Protein AF-A0A383D3Q9-F1 (afdb_monomer_lite)

Radius of gyration: 36.3 Å; chains: 1; bounding box: 117×34×47 Å

Structure (mmCIF, N/CA/C/O backbone):
data_AF-A0A383D3Q9-F1
#
_entry.id   AF-A0A383D3Q9-F1
#
loop_
_atom_site.group_PDB
_atom_site.id
_atom_site.type_symbol
_atom_site.label_atom_id
_atom_site.label_alt_id
_atom_site.label_comp_id
_atom_site.label_asym_id
_atom_site.label_entity_id
_atom_site.label_seq_id
_atom_site.pdbx_PDB_ins_code
_atom_site.Cartn_x
_atom_site.Cartn_y
_atom_site.Cartn_z
_atom_site.occupancy
_atom_site.B_iso_or_equiv
_atom_site.auth_seq_id
_atom_site.auth_comp_id
_atom_site.auth_asym_id
_atom_site.auth_atom_id
_atom_site.pdbx_PDB_model_num
ATOM 1 N N . MET A 1 1 ? -97.124 -14.077 -13.437 1.00 33.84 1 MET A N 1
ATOM 2 C CA . MET A 1 1 ? -97.101 -15.502 -13.835 1.00 33.84 1 MET A CA 1
ATOM 3 C C . MET A 1 1 ? -95.638 -15.930 -13.919 1.00 33.84 1 MET A C 1
ATOM 5 O O . MET A 1 1 ? -94.823 -15.095 -14.279 1.00 33.84 1 MET A O 1
ATOM 9 N N . ILE A 1 2 ? -95.315 -17.147 -13.477 1.00 30.77 2 ILE A N 1
ATOM 10 C CA . ILE A 1 2 ? -93.950 -17.711 -13.309 1.00 30.77 2 ILE A CA 1
ATOM 11 C C . ILE A 1 2 ? -93.400 -18.249 -14.663 1.00 30.77 2 ILE A C 1
ATOM 13 O O . ILE A 1 2 ? -94.192 -18.331 -15.597 1.00 30.77 2 ILE A O 1
ATOM 17 N N . ILE A 1 3 ? -92.120 -18.606 -14.898 1.00 32.22 3 ILE A N 1
ATOM 18 C CA . ILE A 1 3 ? -90.962 -19.001 -14.045 1.00 32.22 3 ILE A CA 1
ATOM 19 C C . ILE A 1 3 ? -89.608 -18.726 -14.768 1.00 32.22 3 ILE A C 1
ATOM 21 O O . ILE A 1 3 ? -89.558 -18.943 -15.971 1.00 32.22 3 ILE A O 1
ATOM 25 N N . ASN A 1 4 ? -88.533 -18.439 -14.000 1.00 24.47 4 ASN A N 1
ATOM 26 C CA . ASN A 1 4 ? -87.102 -18.815 -14.217 1.00 24.47 4 ASN A CA 1
ATOM 27 C C . ASN A 1 4 ? -86.362 -18.374 -15.528 1.00 24.47 4 ASN A C 1
ATOM 29 O O . ASN A 1 4 ? -86.988 -17.889 -16.457 1.00 24.47 4 ASN A O 1
ATOM 33 N N . GLU A 1 5 ? -85.023 -18.423 -15.696 1.00 30.23 5 GLU A N 1
ATOM 34 C CA . GLU A 1 5 ? -83.877 -18.976 -14.929 1.00 30.23 5 GLU A CA 1
ATOM 35 C C . GLU A 1 5 ? -82.699 -17.979 -14.769 1.00 30.23 5 GLU A C 1
ATOM 37 O O . GLU A 1 5 ? -82.588 -16.976 -15.472 1.00 30.23 5 GLU A O 1
ATOM 42 N N . ILE A 1 6 ? -81.776 -18.307 -13.855 1.00 35.84 6 ILE A N 1
ATOM 43 C CA . ILE A 1 6 ? -80.448 -17.690 -13.698 1.00 35.84 6 ILE A CA 1
ATOM 44 C C . ILE A 1 6 ? -79.445 -18.413 -14.608 1.00 35.84 6 ILE A C 1
ATOM 46 O O . ILE A 1 6 ? -79.369 -19.635 -14.544 1.00 35.84 6 ILE A O 1
ATOM 50 N N . PHE A 1 7 ? -78.568 -17.685 -15.311 1.00 29.33 7 PHE A N 1
ATOM 51 C CA . PHE A 1 7 ? -77.255 -18.226 -15.691 1.00 29.33 7 PHE A CA 1
ATOM 52 C C . PHE A 1 7 ? -76.106 -17.253 -15.390 1.00 29.33 7 PHE A C 1
ATOM 54 O O . PHE A 1 7 ? -76.247 -16.033 -15.444 1.00 29.33 7 PHE A O 1
ATOM 61 N N . TYR A 1 8 ? -74.986 -17.845 -14.975 1.00 28.70 8 TYR A N 1
ATOM 62 C CA . TYR A 1 8 ? -73.818 -17.218 -14.345 1.00 28.70 8 TYR A CA 1
ATOM 63 C C . TYR A 1 8 ? -72.745 -16.753 -15.356 1.00 28.70 8 TYR A C 1
ATOM 65 O O . TYR A 1 8 ? -72.841 -17.060 -16.539 1.00 28.70 8 TYR A O 1
ATOM 73 N N . LEU A 1 9 ? -71.656 -16.172 -14.809 1.00 32.75 9 LEU A N 1
ATOM 74 C CA . LEU A 1 9 ? -70.322 -15.893 -15.404 1.00 32.75 9 LEU A CA 1
ATOM 75 C C . LEU A 1 9 ? -70.135 -14.484 -16.016 1.00 32.75 9 LEU A C 1
ATOM 77 O O . LEU A 1 9 ? -70.990 -13.997 -16.737 1.00 32.75 9 LEU A O 1
ATOM 81 N N . ASN A 1 10 ? -69.014 -13.775 -15.806 1.00 27.84 10 ASN A N 1
ATOM 82 C CA . ASN A 1 10 ? -67.920 -13.921 -14.826 1.00 27.84 10 ASN A CA 1
ATOM 83 C C . ASN A 1 10 ? -67.223 -12.547 -14.642 1.00 27.84 10 ASN A C 1
ATOM 85 O O . ASN A 1 10 ? -67.106 -11.779 -15.594 1.00 27.84 10 ASN A O 1
ATOM 89 N N . LYS A 1 11 ? -66.707 -12.230 -13.445 1.00 46.16 11 LYS A N 1
ATOM 90 C CA . LYS A 1 11 ? -65.896 -11.020 -13.211 1.00 46.16 11 LYS A CA 1
ATOM 91 C C . LYS A 1 11 ? -64.481 -11.179 -13.789 1.00 46.16 11 LYS A C 1
ATOM 93 O O . LYS A 1 11 ? -63.569 -11.591 -13.066 1.00 46.16 11 LYS A O 1
ATOM 98 N N . ARG A 1 12 ? -64.276 -10.772 -15.046 1.00 38.91 12 ARG A N 1
ATOM 99 C CA . ARG A 1 12 ? -63.014 -10.193 -15.559 1.00 38.91 12 ARG A CA 1
ATOM 100 C C . ARG A 1 12 ? -63.202 -9.677 -16.991 1.00 38.91 12 ARG A C 1
ATOM 102 O O . ARG A 1 12 ? -63.871 -10.326 -17.779 1.00 38.91 12 ARG A O 1
ATOM 109 N N . ASN A 1 13 ? -62.569 -8.542 -17.293 1.00 38.75 13 ASN A N 1
ATOM 110 C CA . ASN A 1 13 ? -62.499 -7.884 -18.606 1.00 38.75 13 ASN A CA 1
ATOM 111 C C . ASN A 1 13 ? -63.856 -7.438 -19.192 1.00 38.75 13 ASN A C 1
ATOM 113 O O . ASN A 1 13 ? -64.474 -8.137 -19.988 1.00 38.75 13 ASN A O 1
ATOM 117 N N . PHE A 1 14 ? -64.278 -6.215 -18.849 1.00 42.81 14 PHE A N 1
ATOM 118 C CA . PHE A 1 14 ? -65.267 -5.488 -19.650 1.00 42.81 14 PHE A CA 1
ATOM 119 C C . PHE A 1 14 ? -64.624 -5.078 -20.978 1.00 42.81 14 PHE A C 1
ATOM 121 O O . PHE A 1 14 ? -63.908 -4.078 -21.040 1.00 42.81 14 PHE A O 1
ATOM 128 N N . ASP A 1 15 ? -64.870 -5.858 -22.026 1.00 41.81 15 ASP A N 1
ATOM 129 C CA . ASP A 1 15 ? -64.482 -5.490 -23.382 1.00 41.81 15 ASP A CA 1
ATOM 130 C C . ASP A 1 15 ? -65.431 -4.400 -23.906 1.00 41.81 15 ASP A C 1
ATOM 132 O O . ASP A 1 15 ? -66.609 -4.632 -24.190 1.00 41.81 15 ASP A O 1
ATOM 136 N N . ILE A 1 16 ? -64.917 -3.171 -23.964 1.00 43.81 16 ILE A N 1
ATOM 137 C CA . ILE A 1 16 ? -65.691 -1.958 -24.267 1.00 43.81 16 ILE A CA 1
ATOM 138 C C . ILE A 1 16 ? -66.181 -1.970 -25.731 1.00 43.81 16 ILE A C 1
ATOM 140 O O . ILE A 1 16 ? -67.176 -1.320 -26.061 1.00 43.81 16 ILE A O 1
ATOM 144 N N . SER A 1 17 ? -65.545 -2.770 -26.596 1.00 39.81 17 SER A N 1
ATOM 145 C CA . SER A 1 17 ? -65.885 -2.905 -28.018 1.00 39.81 17 SER A CA 1
ATOM 146 C C . SER A 1 17 ? -67.321 -3.391 -28.271 1.00 39.81 17 SER A C 1
ATOM 148 O O . SER A 1 17 ? -67.956 -2.962 -29.233 1.00 39.81 17 SER A O 1
ATOM 150 N N . VAL A 1 18 ? -67.878 -4.223 -27.383 1.00 45.06 18 VAL A N 1
ATOM 151 C CA . VAL A 1 18 ? -69.210 -4.833 -27.565 1.00 45.06 18 VAL A CA 1
ATOM 152 C C . VAL A 1 18 ? -70.352 -3.830 -27.340 1.00 45.06 18 VAL A C 1
ATOM 154 O O . VAL A 1 18 ? -71.424 -3.961 -27.934 1.00 45.06 18 VAL A O 1
ATOM 157 N N . LEU A 1 19 ? -70.136 -2.791 -26.523 1.00 39.41 19 LEU A N 1
ATOM 158 C CA . LEU A 1 19 ? -71.153 -1.766 -26.248 1.00 39.41 19 LEU A CA 1
ATOM 159 C C . LEU A 1 19 ? -71.333 -0.781 -27.413 1.00 39.41 19 LEU A C 1
ATOM 161 O O . LEU A 1 19 ? -72.450 -0.317 -27.647 1.00 39.41 19 LEU A O 1
ATOM 165 N N . ALA A 1 20 ? -70.271 -0.499 -28.175 1.00 43.16 20 ALA A N 1
ATOM 166 C CA . ALA A 1 20 ? -70.313 0.446 -29.293 1.00 43.16 20 ALA A CA 1
ATOM 167 C C . ALA A 1 20 ? -71.267 -0.012 -30.415 1.00 43.16 20 ALA A C 1
ATOM 169 O O . ALA A 1 20 ? -72.060 0.780 -30.925 1.00 43.16 20 ALA A O 1
ATOM 170 N N . THR A 1 21 ? -71.266 -1.307 -30.742 1.00 37.84 21 THR A N 1
ATOM 171 C CA . THR A 1 21 ? -72.058 -1.883 -31.846 1.00 37.84 21 THR A CA 1
ATOM 172 C C . THR A 1 21 ? -73.572 -1.876 -31.592 1.00 37.84 21 THR A C 1
ATOM 174 O O . THR A 1 21 ? -74.347 -1.982 -32.538 1.00 37.84 21 THR A O 1
ATOM 177 N N . ARG A 1 22 ? -74.024 -1.731 -30.334 1.00 41.91 22 ARG A N 1
ATOM 178 C CA . ARG A 1 22 ? -75.459 -1.716 -29.978 1.00 41.91 22 ARG A CA 1
ATOM 179 C C . ARG A 1 22 ? -76.030 -0.312 -29.734 1.00 41.91 22 ARG A C 1
ATOM 181 O O . ARG A 1 22 ? -77.238 -0.181 -29.555 1.00 41.91 22 ARG A O 1
ATOM 188 N N . LEU A 1 23 ? -75.191 0.728 -29.732 1.00 43.75 23 LEU A N 1
ATOM 189 C CA . LEU A 1 23 ? -75.599 2.123 -29.501 1.00 43.75 23 LEU A CA 1
ATOM 190 C C . LEU A 1 23 ? -75.840 2.924 -30.792 1.00 43.75 23 LEU A C 1
ATOM 192 O O . LEU A 1 23 ? -76.517 3.947 -30.752 1.00 43.75 23 LEU A O 1
ATOM 196 N N . SER A 1 24 ? -75.396 2.424 -31.946 1.00 41.16 24 SER A N 1
ATOM 197 C CA . SER A 1 24 ? -75.577 3.037 -33.275 1.00 41.16 24 SER A CA 1
ATOM 198 C C . SER A 1 24 ? -77.033 3.128 -33.773 1.00 41.16 24 SER A C 1
ATOM 200 O O . SER A 1 24 ? -77.281 3.720 -34.819 1.00 41.16 24 SER A O 1
ATOM 202 N N . ILE A 1 25 ? -78.001 2.578 -33.031 1.00 45.28 25 ILE A N 1
ATOM 203 C CA . ILE A 1 25 ? -79.442 2.634 -33.346 1.00 45.28 25 ILE A CA 1
ATOM 204 C C . ILE A 1 25 ? -80.125 3.854 -32.684 1.00 45.28 25 ILE A C 1
ATOM 206 O O . ILE A 1 25 ? -81.203 4.270 -33.106 1.00 45.28 25 ILE A O 1
ATOM 210 N N . LEU A 1 26 ? -79.503 4.469 -31.669 1.00 46.91 26 LEU A N 1
ATOM 211 C CA . LEU A 1 26 ? -80.042 5.630 -30.952 1.00 46.91 26 LEU A CA 1
ATOM 212 C C . LEU A 1 26 ? -79.208 6.873 -31.271 1.00 46.91 26 LEU A C 1
ATOM 214 O O . LEU A 1 26 ? -78.157 7.108 -30.682 1.00 46.91 26 LEU A O 1
ATOM 218 N N . ASN A 1 27 ? -79.705 7.663 -32.224 1.00 43.88 27 ASN A N 1
ATOM 219 C CA . ASN A 1 27 ? -79.036 8.813 -32.837 1.00 43.88 27 ASN A CA 1
ATOM 220 C C . ASN A 1 27 ? -78.915 10.020 -31.869 1.00 43.88 27 ASN A C 1
ATOM 222 O O . ASN A 1 27 ? -79.599 11.032 -32.019 1.00 43.88 27 ASN A O 1
ATOM 226 N N . LEU A 1 28 ? -78.086 9.881 -30.828 1.00 45.75 28 LEU A N 1
ATOM 227 C CA . LEU A 1 28 ? -77.886 10.842 -29.736 1.00 45.75 28 LEU A CA 1
ATOM 228 C C . LEU A 1 28 ? -76.454 11.418 -29.772 1.00 45.75 28 LEU A C 1
ATOM 230 O O . LEU A 1 28 ? -75.537 10.805 -29.220 1.00 45.75 28 LEU A O 1
ATOM 234 N N . PRO A 1 29 ? -76.232 12.606 -30.368 1.00 45.69 29 PRO A N 1
ATOM 235 C CA . PRO A 1 29 ? -74.882 13.113 -30.635 1.00 45.69 29 PRO A CA 1
ATOM 236 C C . PRO A 1 29 ? -74.068 13.498 -29.384 1.00 45.69 29 PRO A C 1
ATOM 238 O O . PRO A 1 29 ? -72.851 13.583 -29.464 1.00 45.69 29 PRO A O 1
ATOM 241 N N . MET A 1 30 ? -74.693 13.684 -28.215 1.00 50.28 30 MET A N 1
ATOM 242 C CA . MET A 1 30 ? -74.009 14.198 -27.011 1.00 50.28 30 MET A CA 1
ATOM 243 C C . MET A 1 30 ? -73.247 13.155 -26.171 1.00 50.28 30 MET A C 1
ATOM 245 O O . MET A 1 30 ? -72.526 13.530 -25.248 1.00 50.28 30 MET A O 1
ATOM 249 N N . LEU A 1 31 ? -73.391 11.852 -26.440 1.00 45.84 31 LEU A N 1
ATOM 250 C CA . LEU A 1 31 ? -72.725 10.800 -25.647 1.00 45.84 31 LEU A CA 1
ATOM 251 C C . LEU A 1 31 ? -71.343 10.394 -26.187 1.00 45.84 31 LEU A C 1
ATOM 253 O O . LEU A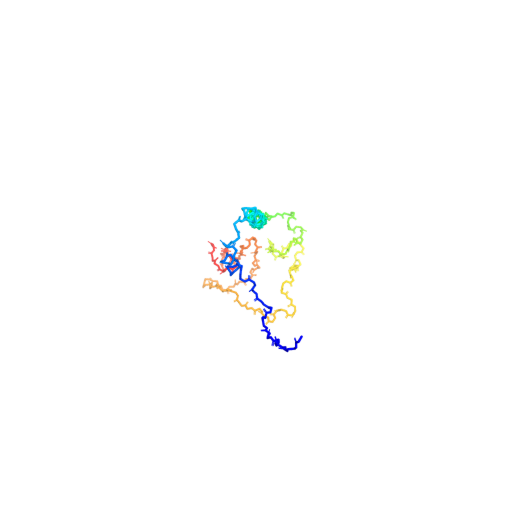 1 31 ? -70.519 9.899 -25.416 1.00 45.84 31 LEU A O 1
ATOM 257 N N . GLY A 1 32 ? -71.064 10.639 -27.472 1.00 48.50 32 GLY A N 1
ATOM 258 C CA . GLY A 1 32 ? -69.750 10.377 -28.073 1.00 48.50 32 GLY A CA 1
ATOM 259 C C . GLY A 1 32 ? -68.661 11.293 -27.510 1.00 48.50 32 GLY A C 1
ATOM 260 O O . GLY A 1 32 ? -67.617 10.815 -27.063 1.00 48.50 32 GLY A O 1
ATOM 261 N N . ASP A 1 33 ? -68.940 12.596 -27.441 1.00 46.28 33 ASP A N 1
ATOM 262 C CA . ASP A 1 33 ? -67.974 13.607 -26.995 1.00 46.28 33 ASP A CA 1
ATOM 263 C C . ASP A 1 33 ? -67.529 13.398 -25.541 1.00 46.28 33 ASP A C 1
ATOM 265 O O . ASP A 1 33 ? -66.345 13.512 -25.228 1.00 46.28 33 ASP A O 1
ATOM 269 N N . VAL A 1 34 ? -68.450 13.012 -24.650 1.00 50.94 34 VAL A N 1
ATOM 270 C CA . VAL A 1 34 ? -68.149 12.759 -23.229 1.00 50.94 34 VAL A CA 1
ATOM 271 C C . VAL A 1 34 ? -67.223 11.549 -23.048 1.00 50.94 34 VAL A C 1
ATOM 273 O O . VAL A 1 34 ? -66.340 11.570 -22.186 1.00 50.94 34 VAL A O 1
ATOM 276 N N . LEU A 1 35 ? -67.384 10.502 -23.867 1.00 49.53 35 LEU A N 1
ATOM 277 C CA . LEU A 1 35 ? -66.508 9.327 -23.839 1.00 49.53 35 LEU A CA 1
ATOM 278 C C . LEU A 1 35 ? -65.111 9.659 -24.386 1.00 49.53 35 LEU A C 1
ATOM 280 O O . LEU A 1 35 ? -64.118 9.374 -23.714 1.00 49.53 35 LEU A O 1
ATOM 284 N N . ILE A 1 36 ? -65.033 10.348 -25.530 1.00 53.94 36 ILE A N 1
ATOM 285 C CA . ILE A 1 36 ? -63.763 10.782 -26.143 1.00 53.94 36 ILE A CA 1
ATOM 286 C C . ILE A 1 36 ? -62.993 11.736 -25.212 1.00 53.94 36 ILE A C 1
ATOM 288 O O . ILE A 1 36 ? -61.772 11.624 -25.068 1.00 53.94 36 ILE A O 1
ATOM 292 N N . TYR A 1 37 ? -63.690 12.655 -24.537 1.00 44.25 37 TYR A N 1
ATOM 293 C CA . TYR A 1 37 ? -63.082 13.591 -23.589 1.00 44.25 37 TYR A CA 1
ATOM 294 C C . TYR A 1 37 ? -62.490 12.870 -22.367 1.00 44.25 37 TYR A C 1
ATOM 296 O O . TYR A 1 37 ? -61.348 13.126 -21.977 1.00 44.25 37 TYR A O 1
ATOM 304 N N . ARG A 1 38 ? -63.232 11.912 -21.793 1.00 47.75 38 ARG A N 1
ATOM 305 C CA . ARG A 1 38 ? -62.784 11.127 -20.631 1.00 47.75 38 ARG A CA 1
ATOM 306 C C . ARG A 1 38 ? -61.587 10.230 -20.950 1.00 47.75 38 ARG A C 1
ATOM 308 O O . ARG A 1 38 ? -60.705 10.070 -20.105 1.00 47.75 38 ARG A O 1
ATOM 315 N N . GLU A 1 39 ? -61.534 9.665 -22.153 1.00 50.28 39 GLU A N 1
ATOM 316 C CA . GLU A 1 39 ? -60.398 8.857 -22.599 1.00 50.28 39 GLU A CA 1
ATOM 317 C C . GLU A 1 39 ? -59.130 9.713 -22.750 1.00 50.28 39 GLU A C 1
ATOM 319 O O . GLU A 1 39 ? -58.087 9.363 -22.188 1.00 50.28 39 GLU A O 1
ATOM 324 N N . ARG A 1 40 ? -59.230 10.891 -23.389 1.00 48.53 40 ARG A N 1
ATOM 325 C CA . ARG A 1 40 ? -58.107 11.838 -23.538 1.00 48.53 40 ARG A CA 1
ATOM 326 C C . ARG A 1 40 ? -57.524 12.286 -22.197 1.00 48.53 40 ARG A C 1
ATOM 328 O O . ARG A 1 40 ? -56.305 12.263 -22.040 1.00 48.53 40 ARG A O 1
ATOM 335 N N . GLU A 1 41 ? -58.371 12.611 -21.222 1.00 49.19 41 GLU A N 1
ATOM 336 C CA . GLU A 1 41 ? -57.953 12.923 -19.845 1.00 49.19 41 GLU A CA 1
ATOM 337 C C . GLU A 1 41 ? -57.129 11.791 -19.201 1.00 49.19 41 GLU A C 1
ATOM 339 O O . GLU A 1 41 ? -56.111 12.049 -18.553 1.00 49.19 41 GLU A O 1
ATOM 344 N N . SER A 1 42 ? -57.525 10.529 -19.404 1.00 51.78 42 SER A N 1
ATOM 345 C CA . SER A 1 42 ? -56.795 9.377 -18.853 1.00 51.78 42 SER A CA 1
ATOM 346 C C . SER A 1 42 ? -55.422 9.174 -19.512 1.00 51.78 42 SER A C 1
ATOM 348 O O . SER A 1 42 ? -54.429 8.924 -18.822 1.00 51.78 42 SER A O 1
ATOM 350 N N . VAL A 1 43 ? -55.339 9.356 -20.835 1.00 55.28 43 VAL A N 1
ATOM 351 C CA . VAL A 1 43 ? -54.100 9.201 -21.614 1.00 55.28 43 VAL A CA 1
ATOM 352 C C . VAL A 1 43 ? -53.110 10.327 -21.312 1.00 55.28 43 VAL A C 1
ATOM 354 O O . VAL A 1 43 ? -51.916 10.063 -21.164 1.00 55.28 43 VAL A O 1
ATOM 357 N N . MET A 1 44 ? -53.588 11.567 -21.159 1.00 51.16 44 MET A N 1
ATOM 358 C CA . MET A 1 44 ? -52.747 12.711 -20.788 1.00 51.16 44 MET A CA 1
ATOM 359 C C . MET A 1 44 ? -52.138 12.521 -19.394 1.00 51.16 44 MET A C 1
ATOM 361 O O . MET A 1 44 ? -50.920 12.609 -19.245 1.00 51.16 44 MET A O 1
ATOM 365 N N . LYS A 1 45 ? -52.948 12.162 -18.388 1.00 47.91 45 LYS A N 1
ATOM 366 C CA . LYS A 1 45 ? -52.465 11.924 -17.014 1.00 47.91 45 LYS A CA 1
ATOM 367 C C . LYS A 1 45 ? -51.447 10.784 -16.932 1.00 47.91 45 LYS A C 1
ATOM 369 O O . LYS A 1 45 ? -50.457 10.916 -16.216 1.00 47.91 45 LYS A O 1
ATOM 374 N N . LYS A 1 46 ? -51.631 9.710 -17.711 1.00 49.97 46 LYS A N 1
ATOM 375 C CA . LYS A 1 46 ? -50.658 8.610 -17.794 1.00 49.97 46 LYS A CA 1
ATOM 376 C C . LYS A 1 46 ? -49.323 9.057 -18.410 1.00 49.97 46 LYS A C 1
ATOM 378 O O . LYS A 1 46 ? -48.276 8.828 -17.811 1.00 49.97 46 LYS A O 1
ATOM 383 N N . ARG A 1 47 ? -49.354 9.763 -19.548 1.00 51.16 47 ARG A N 1
ATOM 384 C CA . ARG A 1 47 ? -48.135 10.235 -20.238 1.00 51.16 47 ARG A CA 1
ATOM 385 C C . ARG A 1 47 ? -47.348 11.277 -19.439 1.00 51.16 47 ARG A C 1
ATOM 387 O O . ARG A 1 47 ? -46.123 11.260 -19.481 1.00 51.16 47 ARG A O 1
ATOM 394 N N . ILE A 1 48 ? -48.023 12.153 -18.690 1.00 55.19 48 ILE A N 1
ATOM 395 C CA . ILE A 1 48 ? -47.365 13.145 -17.819 1.00 55.19 48 ILE A CA 1
ATOM 396 C C . ILE A 1 48 ? -46.612 12.451 -16.668 1.00 55.19 48 ILE A C 1
ATOM 398 O O . ILE A 1 48 ? -45.491 12.844 -16.347 1.00 55.19 48 ILE A O 1
ATOM 402 N N . GLY A 1 49 ? -47.183 11.387 -16.088 1.00 52.06 49 GLY A N 1
ATOM 403 C CA . GLY A 1 49 ? -46.505 10.572 -15.073 1.00 52.06 49 GLY A CA 1
ATOM 404 C C . GLY A 1 49 ? -45.283 9.825 -15.618 1.00 52.06 49 GLY A C 1
ATOM 405 O O . GLY A 1 49 ? -44.224 9.842 -14.994 1.00 52.06 49 GLY A O 1
ATOM 406 N N . GLU A 1 50 ? -45.405 9.224 -16.805 1.00 52.72 50 GLU A N 1
ATOM 407 C CA . GLU A 1 50 ? -44.306 8.501 -17.463 1.00 52.72 50 GLU A CA 1
ATOM 408 C C . GLU A 1 50 ? -43.142 9.442 -17.837 1.00 52.72 50 GLU A C 1
ATOM 410 O O . GLU A 1 50 ? -41.991 9.139 -17.529 1.00 52.72 50 GLU A O 1
ATOM 415 N N . LEU A 1 51 ? -43.421 10.622 -18.408 1.00 50.78 51 LEU A N 1
ATOM 416 C CA . LEU A 1 51 ? -42.390 11.609 -18.768 1.00 50.78 51 LEU A CA 1
ATOM 417 C C . LEU A 1 51 ? -41.654 12.188 -17.545 1.00 50.78 51 LEU A C 1
ATOM 419 O O . LEU A 1 51 ? -40.435 12.351 -17.588 1.00 50.78 51 LEU A O 1
ATOM 423 N N . SER A 1 52 ? -42.366 12.443 -16.442 1.00 55.69 52 SER A N 1
ATOM 424 C CA . SER A 1 52 ? -41.766 12.932 -15.188 1.00 55.69 52 SER A CA 1
ATOM 425 C C . SER A 1 52 ? -40.765 11.934 -14.586 1.00 55.69 52 SER A C 1
ATOM 427 O O . SER A 1 52 ? -39.703 12.322 -14.094 1.00 55.69 52 SER A O 1
ATOM 429 N N . LEU A 1 53 ? -41.064 10.632 -14.680 1.00 49.34 53 LEU A N 1
ATOM 430 C CA . LEU A 1 53 ? -40.213 9.576 -14.130 1.00 49.34 53 LEU A CA 1
ATOM 431 C C . LEU A 1 53 ? -38.886 9.438 -14.898 1.00 49.34 53 LEU A C 1
ATOM 433 O O . LEU A 1 53 ? -37.838 9.241 -14.283 1.00 49.34 53 LEU A O 1
ATOM 437 N N . PHE A 1 54 ? -38.907 9.604 -16.226 1.00 51.06 54 PHE A N 1
ATOM 438 C CA . PHE A 1 54 ? -37.693 9.574 -17.051 1.00 51.06 54 PHE A CA 1
ATOM 439 C C . PHE A 1 54 ? -36.765 10.772 -16.791 1.00 51.06 54 PHE A C 1
ATOM 441 O O . PHE A 1 54 ? -35.553 10.577 -16.693 1.00 51.06 54 PHE A O 1
ATOM 448 N N . SER A 1 55 ? -37.300 11.987 -16.612 1.00 53.50 55 SER A N 1
ATOM 449 C CA . SER A 1 55 ? -36.476 13.173 -16.313 1.00 53.50 55 SER A CA 1
ATOM 450 C C . SER A 1 55 ? -35.805 13.124 -14.934 1.00 53.50 55 SER A C 1
ATOM 452 O O . SER A 1 55 ? -34.688 13.621 -14.783 1.00 53.50 55 SER A O 1
ATOM 454 N N . LEU A 1 56 ? -36.436 12.491 -13.939 1.00 52.56 56 LEU A N 1
ATOM 455 C CA . LEU A 1 56 ? -35.832 12.266 -12.619 1.00 52.56 56 LEU A CA 1
ATOM 456 C C . LEU A 1 56 ? -34.720 11.206 -12.648 1.00 52.56 56 LEU A C 1
ATOM 458 O O . LEU A 1 56 ? -33.722 11.353 -11.944 1.00 52.56 56 LEU A O 1
ATOM 462 N N . LEU A 1 57 ? -34.849 10.175 -13.489 1.00 50.88 57 LEU A N 1
ATOM 463 C CA . LEU A 1 57 ? -33.842 9.1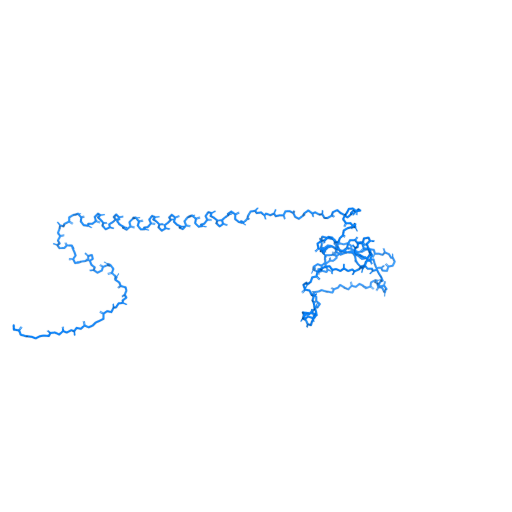18 -13.611 1.00 50.88 57 LEU A CA 1
ATOM 464 C C . LEU A 1 57 ? -32.544 9.619 -14.274 1.00 50.88 57 LEU A C 1
ATOM 466 O O . LEU A 1 57 ? -31.451 9.203 -13.890 1.00 50.88 57 LEU A O 1
ATOM 470 N N . SER A 1 58 ? -32.643 10.554 -15.226 1.00 54.34 58 SER A N 1
ATOM 471 C CA . SER A 1 58 ? -31.478 11.108 -15.934 1.00 54.34 58 SER A CA 1
ATOM 472 C C . SER A 1 58 ? -30.565 12.006 -15.088 1.00 54.34 58 SER A C 1
ATOM 474 O O . SER A 1 58 ? -29.391 12.138 -15.427 1.00 54.34 58 SER A O 1
ATOM 476 N N . LEU A 1 59 ? -31.040 12.589 -13.977 1.00 50.16 59 LEU A N 1
ATOM 477 C CA . LEU A 1 59 ? -30.182 13.412 -13.105 1.00 50.16 59 LEU A CA 1
ATOM 478 C C . LEU A 1 59 ? -29.180 12.595 -12.269 1.00 50.16 59 LEU A C 1
ATOM 480 O O . LEU A 1 59 ? -28.186 13.152 -11.808 1.00 50.16 59 LEU A O 1
ATOM 484 N N . PHE A 1 60 ? -29.394 11.288 -12.092 1.00 55.78 60 PHE A N 1
ATOM 485 C CA . PHE A 1 60 ? -28.504 10.435 -11.293 1.00 55.78 60 PHE A CA 1
ATOM 486 C C . PHE A 1 60 ? -27.288 9.887 -12.059 1.00 55.78 60 PHE A C 1
ATOM 488 O O . PHE A 1 60 ? -26.402 9.300 -11.443 1.00 55.78 60 PHE A O 1
ATOM 495 N N . PHE A 1 61 ? -27.203 10.084 -13.379 1.00 57.66 61 PHE A N 1
ATOM 496 C CA . PHE A 1 61 ? -26.181 9.445 -14.225 1.00 57.66 61 PHE A CA 1
ATOM 497 C C . PHE A 1 61 ? -24.937 10.320 -14.507 1.00 57.66 61 PHE A C 1
ATOM 499 O O . PHE A 1 61 ? -24.121 9.973 -15.356 1.00 57.66 61 PHE A O 1
ATOM 506 N N . GLY A 1 62 ? -24.806 11.482 -13.848 1.00 59.31 62 GLY A N 1
ATOM 507 C CA . GLY A 1 62 ? -23.872 12.544 -14.263 1.00 59.31 62 GLY A CA 1
ATOM 508 C C . GLY A 1 62 ? -22.675 12.847 -13.354 1.00 59.31 62 GLY A C 1
ATOM 509 O O . GLY A 1 62 ? -21.743 13.509 -13.809 1.00 59.31 62 GLY A O 1
ATOM 510 N N . ILE A 1 63 ? -22.652 12.401 -12.091 1.00 62.25 63 ILE A N 1
ATOM 511 C CA . ILE A 1 63 ? -21.522 12.686 -11.186 1.00 62.25 63 ILE A CA 1
ATOM 512 C C . ILE A 1 63 ? -20.431 11.631 -11.387 1.00 62.25 63 ILE A C 1
ATOM 514 O O . ILE A 1 63 ? -20.330 10.645 -10.660 1.00 62.25 63 ILE A O 1
ATOM 518 N N . SER A 1 64 ? -19.585 11.872 -12.387 1.00 66.75 64 SER A N 1
ATOM 519 C CA . SER A 1 64 ? -18.270 11.240 -12.460 1.00 66.75 64 SER A CA 1
ATOM 520 C C . SER A 1 64 ? -17.372 11.897 -11.414 1.00 66.75 64 SER A C 1
ATOM 522 O O . SER A 1 64 ? -16.788 12.951 -11.668 1.00 66.75 64 SER A O 1
ATOM 524 N N . VAL A 1 65 ? -17.274 11.295 -10.225 1.00 63.28 65 VAL A N 1
ATOM 525 C CA . VAL A 1 65 ? -16.270 11.698 -9.232 1.00 63.28 65 VAL A CA 1
ATOM 526 C C . VAL A 1 65 ? -14.897 11.427 -9.838 1.00 63.28 65 VAL A C 1
ATOM 528 O O . VAL A 1 65 ? -14.506 10.274 -10.007 1.00 63.28 65 VAL A O 1
ATOM 531 N N . ALA A 1 66 ? -14.171 12.485 -10.195 1.00 60.12 66 ALA A N 1
ATOM 532 C CA . ALA A 1 66 ? -12.760 12.364 -10.516 1.00 60.12 66 ALA A CA 1
ATOM 533 C C . ALA A 1 66 ? -12.023 11.984 -9.225 1.00 60.12 66 ALA A C 1
ATOM 535 O O . ALA A 1 66 ? -11.960 12.784 -8.290 1.00 60.12 66 ALA A O 1
ATOM 536 N N . GLU A 1 67 ? -11.510 10.756 -9.151 1.00 63.72 67 GLU A N 1
ATOM 537 C CA . GLU A 1 67 ? -10.688 10.320 -8.025 1.00 63.72 67 GLU A CA 1
ATOM 538 C C . GLU A 1 67 ? -9.375 11.115 -8.074 1.00 63.72 67 GLU A C 1
ATOM 540 O O . GLU A 1 67 ? -8.565 10.961 -8.990 1.00 63.72 67 GLU A O 1
ATOM 545 N N . SER A 1 68 ? -9.212 12.051 -7.134 1.00 76.50 68 SER A N 1
ATOM 546 C CA . SER A 1 68 ? -7.973 12.816 -7.013 1.00 76.50 68 SER A CA 1
ATOM 547 C C . SER A 1 68 ? -6.856 11.865 -6.623 1.00 76.50 68 SER A C 1
ATOM 549 O O . SER A 1 68 ? -6.994 11.122 -5.654 1.00 76.50 68 SER A O 1
ATOM 551 N N . LYS A 1 69 ? -5.732 11.938 -7.338 1.00 87.69 69 LYS A N 1
ATOM 552 C CA . LYS A 1 69 ? -4.519 11.212 -6.968 1.00 87.69 69 LYS A CA 1
ATOM 553 C C . LYS A 1 69 ? -4.110 11.583 -5.537 1.00 87.69 69 LYS A C 1
ATOM 555 O O . LYS A 1 69 ? -4.101 12.768 -5.193 1.00 87.69 69 LYS A O 1
ATOM 560 N N . THR A 1 70 ? -3.764 10.590 -4.726 1.00 91.56 70 THR A N 1
ATOM 561 C CA . THR A 1 70 ? -3.262 10.781 -3.366 1.00 91.56 70 THR A CA 1
ATOM 562 C C . THR A 1 70 ? -1.870 11.400 -3.421 1.00 91.56 70 THR A C 1
ATOM 564 O O . THR A 1 70 ? -0.934 10.838 -3.995 1.00 91.56 70 THR A O 1
ATOM 567 N N . GLU A 1 71 ? -1.709 12.553 -2.779 1.00 92.94 71 GLU A N 1
ATOM 568 C CA . GLU A 1 71 ? -0.394 13.114 -2.483 1.00 92.94 71 GLU A CA 1
ATOM 569 C C . GLU A 1 71 ? 0.145 12.470 -1.200 1.00 92.94 71 GLU A C 1
ATOM 571 O O . GLU A 1 71 ? -0.460 12.603 -0.139 1.00 92.94 71 GLU A O 1
ATOM 576 N N . VAL A 1 72 ? 1.273 11.761 -1.283 1.00 93.12 72 VAL A N 1
ATOM 577 C CA . VAL A 1 72 ? 1.916 11.157 -0.107 1.00 93.12 72 VAL A CA 1
ATOM 578 C C . VAL A 1 72 ? 2.862 12.177 0.521 1.00 93.12 72 VAL A C 1
ATOM 580 O O . VAL A 1 72 ? 3.963 12.405 0.023 1.00 93.12 72 VAL A O 1
ATOM 583 N N . ASN A 1 73 ? 2.411 12.791 1.612 1.00 95.06 73 ASN A N 1
ATOM 584 C CA . ASN A 1 73 ? 3.133 13.815 2.371 1.00 95.06 73 ASN A CA 1
ATOM 585 C C . ASN A 1 73 ? 2.959 13.633 3.893 1.00 95.06 73 ASN A C 1
ATOM 587 O O . ASN A 1 73 ? 2.156 12.807 4.344 1.00 95.06 73 ASN A O 1
ATOM 591 N N . ASP A 1 74 ? 3.676 14.437 4.681 1.00 95.75 74 ASP A N 1
ATOM 592 C CA . ASP A 1 74 ? 3.683 14.392 6.148 1.00 95.75 74 ASP A CA 1
ATOM 593 C C . ASP A 1 74 ? 2.275 14.414 6.760 1.00 95.75 74 ASP A C 1
ATOM 595 O O . ASP A 1 74 ? 1.976 13.642 7.673 1.00 95.75 74 ASP A O 1
ATOM 599 N N . THR A 1 75 ? 1.376 15.244 6.222 1.00 93.38 75 THR A N 1
ATOM 600 C CA . THR A 1 75 ? -0.016 15.327 6.683 1.00 93.38 75 THR A CA 1
ATOM 601 C C . THR A 1 75 ? -0.724 13.989 6.497 1.00 93.38 75 THR A C 1
ATOM 603 O O . THR A 1 75 ? -1.294 13.467 7.455 1.00 93.38 75 THR A O 1
ATOM 606 N N . THR A 1 76 ? -0.647 13.381 5.308 1.00 92.12 76 THR A N 1
ATOM 607 C CA . THR A 1 76 ? -1.285 12.075 5.060 1.00 92.12 76 THR A CA 1
ATOM 608 C C . THR A 1 76 ? -0.703 10.962 5.935 1.00 92.12 76 THR A C 1
ATOM 610 O O . THR A 1 76 ? -1.463 10.209 6.547 1.00 92.12 76 THR A O 1
ATOM 613 N N . LEU A 1 77 ? 0.627 10.909 6.073 1.00 95.50 77 LEU A N 1
ATOM 614 C CA . LEU A 1 77 ? 1.349 9.880 6.830 1.00 95.50 77 LEU A CA 1
ATOM 615 C C . LEU A 1 77 ? 1.273 10.061 8.356 1.00 95.50 77 LEU A C 1
ATOM 617 O O . LEU A 1 77 ? 1.539 9.109 9.092 1.00 95.50 77 LEU A O 1
ATOM 621 N N . SER A 1 78 ? 0.871 11.238 8.845 1.00 95.50 78 SER A N 1
ATOM 622 C CA . SER A 1 78 ? 0.599 11.476 10.271 1.00 95.50 78 SER A CA 1
ATOM 623 C C . SER A 1 78 ? -0.718 10.862 10.763 1.00 95.50 78 SER A C 1
ATOM 625 O O . SER A 1 78 ? -0.920 10.727 11.969 1.00 95.50 78 SER A O 1
ATOM 627 N N . THR A 1 79 ? -1.614 10.465 9.851 1.00 91.25 79 THR A N 1
ATOM 628 C CA . THR A 1 79 ? -2.952 9.958 10.190 1.00 91.25 79 THR A CA 1
ATOM 629 C C . THR A 1 79 ? -3.124 8.475 9.865 1.00 91.25 79 THR A C 1
ATOM 631 O O . THR A 1 79 ? -2.298 7.848 9.202 1.00 91.25 79 THR A O 1
ATOM 634 N N . VAL A 1 80 ? -4.227 7.882 10.328 1.00 86.44 80 VAL A N 1
ATOM 635 C CA . VAL A 1 80 ? -4.633 6.525 9.926 1.00 86.44 80 VAL A CA 1
ATOM 636 C C . VAL A 1 80 ? -5.204 6.505 8.502 1.00 86.44 80 VAL A C 1
ATOM 638 O O . VAL A 1 80 ? -5.117 5.465 7.856 1.00 86.44 80 VAL A O 1
ATOM 641 N N . GLY A 1 81 ? -5.755 7.610 7.988 1.00 87.00 81 GLY A N 1
ATOM 642 C CA . GLY A 1 81 ? -6.480 7.625 6.711 1.00 87.00 81 GLY A CA 1
ATOM 643 C C . GLY A 1 81 ? -7.703 6.693 6.689 1.00 87.00 81 GLY A C 1
ATOM 644 O O . GLY A 1 81 ? -8.164 6.217 7.725 1.00 87.00 81 GLY A O 1
ATOM 645 N N . ASP A 1 82 ? -8.218 6.412 5.492 1.00 88.00 82 ASP A N 1
ATOM 646 C CA . ASP A 1 82 ? -9.413 5.582 5.260 1.00 88.00 82 ASP A CA 1
ATOM 647 C C . ASP A 1 82 ? -9.143 4.063 5.189 1.00 88.00 82 ASP A C 1
ATOM 649 O O . ASP A 1 82 ? -10.072 3.266 5.091 1.00 88.00 82 ASP A O 1
ATOM 653 N N . GLY A 1 83 ? -7.873 3.651 5.230 1.00 90.12 83 GLY A N 1
ATOM 654 C CA . GLY A 1 83 ? -7.467 2.252 5.086 1.00 90.12 83 GLY A CA 1
ATOM 655 C C . GLY A 1 83 ? -7.016 1.833 3.688 1.00 90.12 83 GLY A C 1
ATOM 656 O O . GLY A 1 83 ? -6.294 0.844 3.592 1.00 90.12 83 GLY A O 1
ATOM 657 N N . ARG A 1 84 ? -7.376 2.567 2.623 1.00 92.88 84 ARG A N 1
ATOM 658 C CA . ARG A 1 84 ? -7.193 2.124 1.224 1.00 92.88 84 ARG A CA 1
ATOM 659 C C . ARG A 1 84 ? -5.731 2.093 0.776 1.00 92.88 84 ARG A C 1
ATOM 661 O O . ARG A 1 84 ? -5.359 1.222 -0.005 1.00 92.88 84 ARG A O 1
ATOM 668 N N . ASN A 1 85 ? -4.915 3.017 1.282 1.00 95.50 85 ASN A N 1
ATOM 669 C CA . ASN A 1 85 ? -3.503 3.145 0.926 1.00 95.50 85 ASN A CA 1
ATOM 670 C C . ASN A 1 85 ? -2.570 2.576 2.017 1.00 95.50 85 ASN A C 1
ATOM 672 O O . ASN A 1 85 ? -2.794 2.748 3.221 1.00 95.50 85 ASN A O 1
ATOM 676 N N . TRP A 1 86 ? -1.479 1.949 1.572 1.00 97.31 86 TRP A N 1
ATOM 677 C CA . TRP A 1 86 ? -0.313 1.551 2.365 1.00 97.31 86 TRP A CA 1
ATOM 678 C C . TRP A 1 86 ? 0.904 2.332 1.853 1.00 97.31 86 TRP A C 1
ATOM 680 O O . TRP A 1 86 ? 1.688 1.841 1.042 1.00 97.31 86 TRP A O 1
ATOM 690 N N . ALA A 1 87 ? 1.011 3.594 2.273 1.00 95.88 87 ALA A N 1
ATOM 691 C CA . ALA A 1 87 ? 1.912 4.576 1.664 1.00 95.88 87 ALA A CA 1
ATOM 692 C C . ALA A 1 87 ? 3.326 4.637 2.285 1.00 95.88 87 ALA A C 1
ATOM 694 O O . ALA A 1 87 ? 4.218 5.245 1.701 1.00 95.88 87 ALA A O 1
ATOM 695 N N . ALA A 1 88 ? 3.547 4.000 3.440 1.00 96.06 88 ALA A N 1
ATOM 696 C CA . ALA A 1 88 ? 4.850 3.898 4.108 1.00 96.06 88 ALA A CA 1
ATOM 697 C C . ALA A 1 88 ? 5.142 2.457 4.565 1.00 96.06 88 ALA A C 1
ATOM 699 O O . ALA A 1 88 ? 4.254 1.606 4.548 1.00 96.06 88 ALA A O 1
ATOM 700 N N . PHE A 1 89 ? 6.377 2.172 4.993 1.00 95.94 89 PHE A N 1
ATOM 701 C CA . PHE A 1 89 ? 6.831 0.822 5.364 1.00 95.94 89 PHE A CA 1
ATOM 702 C C . PHE A 1 89 ? 5.921 0.161 6.412 1.00 95.94 89 PHE A C 1
ATOM 704 O O . PHE A 1 89 ? 5.363 -0.909 6.152 1.00 95.94 89 PHE A O 1
ATOM 711 N N . GLY A 1 90 ? 5.682 0.825 7.545 1.00 96.50 90 GLY A N 1
ATOM 712 C CA . GLY A 1 90 ? 4.702 0.420 8.552 1.00 96.50 90 GLY A CA 1
ATOM 713 C C . GLY A 1 90 ? 3.319 1.042 8.363 1.00 96.50 90 GLY A C 1
ATOM 714 O O . GLY A 1 90 ? 2.617 1.269 9.349 1.00 96.50 90 GLY A O 1
ATOM 715 N N . ARG A 1 91 ? 2.931 1.296 7.104 1.00 95.88 91 ARG A N 1
ATOM 716 C CA . ARG A 1 91 ? 1.699 1.946 6.620 1.00 95.88 91 ARG A CA 1
ATOM 717 C C . ARG A 1 91 ? 1.634 3.463 6.820 1.00 95.88 91 ARG A C 1
ATOM 719 O O . ARG A 1 91 ? 1.267 4.161 5.878 1.00 95.88 91 ARG A O 1
ATOM 726 N N . ASN A 1 92 ? 1.993 3.963 8.001 1.00 95.50 92 ASN A N 1
ATOM 727 C CA . ASN A 1 92 ? 2.045 5.389 8.354 1.00 95.50 92 ASN A CA 1
ATOM 728 C C . ASN A 1 92 ? 3.133 5.637 9.427 1.00 95.50 92 ASN A C 1
ATOM 730 O O . ASN A 1 92 ? 3.770 4.682 9.872 1.00 95.50 92 ASN A O 1
ATOM 734 N N . TYR A 1 93 ? 3.336 6.879 9.887 1.00 96.50 93 TYR A N 1
ATOM 735 C CA . TYR A 1 93 ? 4.414 7.206 10.843 1.00 96.50 93 TYR A CA 1
ATOM 736 C C . TYR A 1 93 ? 4.314 6.530 12.219 1.00 96.50 93 TYR A C 1
ATOM 738 O O . TYR A 1 93 ? 5.286 6.547 12.970 1.00 96.50 93 TYR A O 1
ATOM 746 N N . SER A 1 94 ? 3.175 5.923 12.573 1.00 96.38 94 SER A N 1
ATOM 747 C CA . SER A 1 94 ? 3.085 5.125 13.804 1.00 96.38 94 SER A CA 1
ATOM 748 C C . SER A 1 94 ? 3.820 3.783 13.699 1.00 96.38 94 SER A C 1
ATOM 750 O O . SER A 1 94 ? 4.039 3.136 14.720 1.00 96.38 94 SER A O 1
ATOM 752 N N . GLU A 1 95 ? 4.150 3.347 12.475 1.00 97.25 95 GLU A N 1
ATOM 753 C CA . GLU A 1 95 ? 4.786 2.066 12.135 1.00 97.25 95 GLU A CA 1
ATOM 754 C C . GLU A 1 95 ? 4.068 0.815 12.697 1.00 97.25 95 GLU A C 1
ATOM 756 O O . GLU A 1 95 ? 4.592 -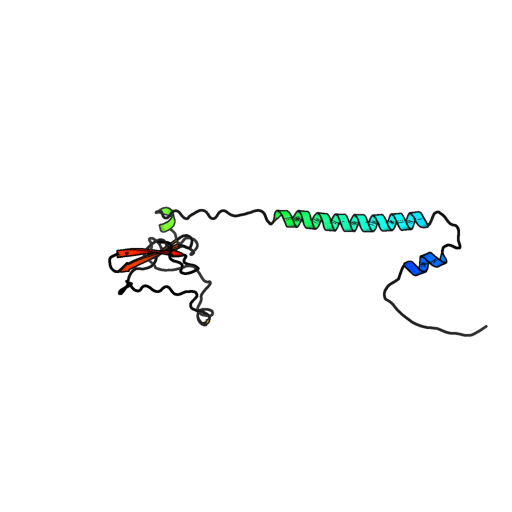0.298 12.653 1.00 97.25 95 GLU A O 1
ATOM 761 N N . GLN A 1 96 ? 2.819 0.958 13.164 1.00 96.75 96 GLN A N 1
ATOM 762 C CA . GLN A 1 96 ? 2.042 -0.110 13.807 1.00 96.75 96 GLN A CA 1
ATOM 763 C C . GLN A 1 96 ? 1.657 -1.261 12.869 1.00 96.75 96 GLN A C 1
ATOM 765 O O . GLN A 1 96 ? 1.207 -2.301 13.347 1.00 96.75 96 GLN A O 1
ATOM 770 N N . ARG A 1 97 ? 1.774 -1.082 11.542 1.00 96.56 97 ARG A N 1
ATOM 771 C CA . ARG A 1 97 ? 1.375 -2.077 10.520 1.00 96.56 97 ARG A CA 1
ATOM 772 C C . ARG A 1 97 ? -0.094 -2.522 10.628 1.00 96.56 97 ARG A C 1
ATOM 774 O O . ARG A 1 97 ? -0.471 -3.574 10.120 1.00 96.56 97 ARG A O 1
ATOM 781 N N . TYR A 1 98 ? -0.932 -1.696 11.254 1.00 95.69 98 TYR A N 1
ATOM 782 C CA . TYR A 1 98 ? -2.358 -1.938 11.454 1.00 95.69 98 TYR A CA 1
ATOM 783 C C . TYR A 1 98 ? -3.199 -1.354 10.309 1.00 95.69 98 TYR A C 1
ATOM 785 O O . TYR A 1 98 ? -3.075 -0.170 9.979 1.00 95.69 98 TYR A O 1
ATOM 793 N N . SER A 1 99 ? -4.093 -2.167 9.740 1.00 96.00 99 SER A N 1
ATOM 794 C CA . SER A 1 99 ? -5.103 -1.732 8.768 1.00 96.00 99 SER A CA 1
ATOM 795 C C . SER A 1 99 ? -6.482 -1.623 9.433 1.00 96.00 99 SER A C 1
ATOM 797 O O . SER A 1 99 ? -6.884 -2.569 10.108 1.00 96.00 99 SER A O 1
ATOM 799 N N . PRO A 1 100 ? -7.235 -0.524 9.225 1.00 95.00 100 PRO A N 1
ATOM 800 C CA . PRO A 1 100 ? -8.604 -0.375 9.717 1.00 95.00 100 PRO A CA 1
ATOM 801 C C . PRO A 1 100 ? -9.648 -1.065 8.817 1.00 95.00 100 PRO A C 1
ATOM 803 O O . PRO A 1 100 ? -10.839 -0.989 9.108 1.00 95.00 100 PRO A O 1
ATOM 806 N N . LEU A 1 101 ? -9.240 -1.695 7.706 1.00 96.88 101 LEU A N 1
ATOM 807 C CA . LEU A 1 101 ? -10.161 -2.373 6.790 1.00 96.88 101 LEU A CA 1
ATOM 808 C C . LEU A 1 101 ? -10.708 -3.664 7.415 1.00 96.88 101 LEU A C 1
ATOM 810 O O . LEU A 1 101 ? -9.943 -4.527 7.836 1.00 96.88 101 LEU A O 1
ATOM 814 N N . THR A 1 102 ? -12.033 -3.819 7.408 1.00 96.81 102 THR A N 1
ATOM 815 C CA . THR A 1 102 ? -12.755 -4.934 8.056 1.00 96.81 102 THR A CA 1
ATOM 816 C C . THR A 1 102 ? -13.481 -5.868 7.082 1.00 96.81 102 THR A C 1
ATOM 818 O O . THR A 1 102 ? -14.196 -6.764 7.516 1.00 96.81 102 THR A O 1
ATOM 821 N N . GLN A 1 103 ? -13.308 -5.698 5.764 1.00 96.94 103 GLN A N 1
ATOM 822 C CA . GLN A 1 103 ? -13.947 -6.555 4.747 1.00 96.94 103 GLN A CA 1
ATOM 823 C C . GLN A 1 103 ? -13.529 -8.036 4.857 1.00 96.94 103 GLN A C 1
ATOM 825 O O . GLN A 1 103 ? -14.274 -8.923 4.437 1.00 96.94 103 GLN A O 1
ATOM 830 N N . ILE A 1 104 ? -12.333 -8.286 5.394 1.00 97.75 104 ILE A N 1
ATOM 831 C CA . ILE A 1 104 ? -11.811 -9.613 5.713 1.00 97.75 104 ILE A CA 1
ATOM 832 C C . ILE A 1 104 ? -11.664 -9.682 7.234 1.00 97.75 104 ILE A C 1
ATOM 834 O O . ILE A 1 104 ? -10.998 -8.847 7.843 1.00 97.75 104 ILE A O 1
ATOM 838 N N . ASP A 1 105 ? -12.284 -10.691 7.827 1.00 98.19 105 ASP A N 1
ATOM 839 C CA . ASP A 1 105 ? -12.401 -10.922 9.264 1.00 98.19 105 ASP A CA 1
ATOM 840 C C . ASP A 1 105 ? -12.288 -12.427 9.588 1.00 98.19 105 ASP A C 1
ATOM 842 O O . ASP A 1 105 ? -12.120 -13.269 8.698 1.00 98.19 105 ASP A O 1
ATOM 846 N N . ALA A 1 106 ? -12.388 -12.784 10.871 1.00 98.31 106 ALA A N 1
ATOM 847 C CA . ALA A 1 106 ? -12.270 -14.169 11.336 1.00 98.31 106 ALA A CA 1
ATOM 848 C C . ALA A 1 106 ? -13.330 -15.124 10.742 1.00 98.31 106 ALA A C 1
ATOM 850 O O . ALA A 1 106 ? -13.070 -16.320 10.599 1.00 98.31 106 ALA A O 1
ATOM 851 N N . ASP A 1 107 ? -14.504 -14.616 10.355 1.00 98.19 107 ASP A N 1
ATOM 852 C CA . ASP A 1 107 ? -15.598 -15.422 9.806 1.00 98.19 107 ASP A CA 1
ATOM 853 C C . ASP A 1 107 ? -15.517 -15.586 8.284 1.00 98.19 107 ASP A C 1
ATOM 855 O O . ASP A 1 107 ? -15.991 -16.593 7.735 1.00 98.19 107 ASP A O 1
ATOM 859 N N . SER A 1 108 ? -14.926 -14.609 7.598 1.00 98.31 108 SER A N 1
ATOM 860 C CA . SER A 1 108 ? -14.816 -14.522 6.142 1.00 98.31 108 SER A CA 1
ATOM 861 C C . SER A 1 108 ? -13.485 -15.004 5.577 1.00 98.31 108 SER A C 1
ATOM 863 O O . SER A 1 108 ? -13.483 -15.467 4.437 1.00 98.31 108 SER A O 1
ATOM 865 N N . VAL A 1 109 ? -12.395 -15.000 6.357 1.00 98.06 109 VAL A N 1
ATOM 866 C CA . VAL A 1 109 ? -11.046 -15.431 5.925 1.00 98.06 109 VAL A CA 1
ATOM 867 C C . VAL A 1 109 ? -11.034 -16.820 5.266 1.00 98.06 109 VAL A C 1
ATOM 869 O O . VAL A 1 109 ? -10.315 -17.049 4.298 1.00 98.06 109 VAL A O 1
ATOM 872 N N . LYS A 1 110 ? -11.918 -17.727 5.702 1.00 98.12 110 LYS A N 1
ATOM 873 C CA . LYS A 1 110 ? -12.109 -19.074 5.127 1.00 98.12 110 LYS A CA 1
ATOM 874 C C . LYS A 1 110 ? -12.623 -19.106 3.678 1.00 98.12 110 LYS A C 1
ATOM 876 O O . LYS A 1 110 ? -12.717 -20.184 3.101 1.00 98.12 110 LYS A O 1
ATOM 881 N N . ARG A 1 111 ? -13.013 -17.957 3.114 1.00 98.06 111 ARG A N 1
ATOM 882 C CA . ARG A 1 111 ? -13.472 -17.796 1.723 1.00 98.06 111 ARG A CA 1
ATOM 883 C C . ARG A 1 111 ? -12.430 -17.132 0.817 1.00 98.06 111 ARG A C 1
ATOM 885 O O . ARG A 1 111 ? -12.745 -16.874 -0.340 1.00 98.06 111 ARG A O 1
ATOM 892 N N . LEU A 1 112 ? -11.239 -16.808 1.328 1.00 97.94 112 LEU A N 1
ATOM 893 C CA . LEU A 1 112 ? -10.192 -16.189 0.517 1.00 97.94 112 LEU A CA 1
ATOM 894 C C . LEU A 1 112 ? -9.677 -17.147 -0.560 1.00 97.94 112 LEU A C 1
ATOM 896 O O . LEU A 1 112 ? -9.480 -18.337 -0.318 1.00 97.94 112 LEU A O 1
ATOM 900 N N . GLY A 1 113 ? -9.421 -16.583 -1.736 1.00 97.56 113 GLY A N 1
ATOM 901 C CA . GLY A 1 113 ? -8.734 -17.222 -2.849 1.00 97.56 113 GLY A CA 1
ATOM 902 C C . GLY A 1 113 ? -7.598 -16.337 -3.357 1.00 97.56 113 GLY A C 1
ATOM 903 O O . GLY A 1 113 ? -7.412 -15.211 -2.897 1.00 97.56 113 GLY A O 1
ATOM 904 N N . VAL A 1 114 ? -6.832 -16.860 -4.311 1.00 97.81 114 VAL A N 1
ATOM 905 C CA . VAL A 1 114 ? -5.813 -16.091 -5.030 1.00 97.81 114 VAL A CA 1
ATOM 906 C C . VAL A 1 114 ? -6.487 -15.381 -6.204 1.00 97.81 114 VAL A C 1
ATOM 908 O O . VAL A 1 114 ? -6.986 -16.049 -7.104 1.00 97.81 114 VAL A O 1
ATOM 911 N N . GLU A 1 115 ? -6.493 -14.047 -6.196 1.00 97.19 115 GLU A N 1
ATOM 912 C CA . GLU A 1 115 ? -7.045 -13.235 -7.295 1.00 97.19 115 GLU A CA 1
ATOM 913 C C . GLU A 1 115 ? -6.105 -13.193 -8.512 1.00 97.19 115 GLU A C 1
ATOM 915 O O . GLU A 1 115 ? -6.552 -13.293 -9.653 1.00 97.19 115 GLU A O 1
ATOM 920 N N . TRP A 1 116 ? -4.792 -13.072 -8.284 1.00 98.06 116 TRP A N 1
ATOM 921 C CA . TRP A 1 116 ? -3.772 -13.064 -9.334 1.00 98.06 116 TRP A CA 1
ATOM 922 C C . TRP A 1 116 ? -2.408 -13.541 -8.816 1.00 98.06 116 TRP A C 1
ATOM 924 O O . TRP A 1 116 ? -2.141 -13.542 -7.614 1.00 98.06 116 TRP A O 1
ATOM 934 N N . VAL A 1 117 ? -1.536 -13.942 -9.745 1.00 97.00 117 VAL A N 1
ATOM 935 C CA . VAL A 1 117 ? -0.132 -14.319 -9.510 1.00 97.00 117 VAL A CA 1
ATOM 936 C C . VAL A 1 117 ? 0.728 -13.637 -10.575 1.00 97.00 117 VAL A C 1
ATOM 938 O O . VAL A 1 117 ? 0.308 -13.535 -11.726 1.00 97.00 117 VAL A O 1
ATOM 941 N N . MET A 1 118 ? 1.923 -13.177 -10.199 1.00 94.69 118 MET A N 1
ATOM 942 C CA . MET A 1 118 ? 2.939 -12.665 -11.122 1.00 94.69 118 MET A CA 1
ATOM 943 C C . MET A 1 118 ? 4.203 -13.520 -11.013 1.00 94.69 118 MET A C 1
ATOM 945 O O . MET A 1 118 ? 4.763 -13.653 -9.925 1.00 94.69 118 MET A O 1
ATOM 949 N N . ASP A 1 119 ? 4.680 -14.039 -12.143 1.00 94.56 119 ASP A N 1
ATOM 950 C CA . ASP A 1 119 ? 5.982 -14.701 -12.221 1.00 94.56 119 ASP A CA 1
ATOM 951 C C . ASP A 1 119 ? 7.121 -13.673 -12.189 1.00 94.56 119 ASP A C 1
ATOM 953 O O . ASP A 1 119 ? 7.114 -12.678 -12.917 1.00 94.56 119 ASP A O 1
ATOM 957 N N . LEU A 1 120 ? 8.134 -13.934 -11.360 1.00 94.19 120 LEU A N 1
ATOM 958 C CA . LEU A 1 120 ? 9.301 -13.068 -11.169 1.00 94.19 120 LEU A CA 1
ATOM 959 C C . LEU A 1 120 ? 10.606 -13.860 -11.392 1.00 94.19 120 LEU A C 1
ATOM 961 O O . LEU A 1 120 ? 11.336 -14.120 -10.438 1.00 94.19 120 LEU A O 1
ATOM 965 N N . PRO A 1 121 ? 10.922 -14.269 -12.638 1.00 91.44 121 PRO A N 1
ATOM 966 C CA . PRO A 1 121 ? 12.003 -15.225 -12.928 1.00 91.44 121 PRO A CA 1
ATOM 967 C C . PRO A 1 121 ? 13.414 -14.730 -12.559 1.00 91.44 121 PRO A C 1
ATOM 969 O O . PRO A 1 121 ? 14.306 -15.537 -12.299 1.00 91.44 121 PRO A O 1
ATOM 972 N N . ASP A 1 122 ? 13.610 -13.410 -12.516 1.00 89.69 122 ASP A N 1
ATOM 973 C CA . ASP A 1 122 ? 14.870 -12.757 -12.138 1.00 89.69 122 ASP A CA 1
ATOM 974 C C . ASP A 1 122 ? 15.020 -12.531 -10.619 1.00 89.69 122 ASP A C 1
ATOM 976 O O . ASP A 1 122 ? 16.099 -12.137 -10.164 1.00 89.69 122 ASP A O 1
ATOM 980 N N . ASP A 1 123 ? 13.959 -12.734 -9.830 1.00 92.81 123 ASP A N 1
ATOM 981 C CA . ASP A 1 123 ? 13.959 -12.474 -8.390 1.00 92.81 123 ASP A CA 1
ATOM 982 C C . ASP A 1 123 ? 14.167 -13.759 -7.576 1.00 92.81 123 ASP A C 1
ATOM 984 O O . ASP A 1 123 ? 13.647 -14.822 -7.904 1.00 92.81 123 ASP A O 1
ATOM 988 N N . ARG A 1 124 ? 14.944 -13.666 -6.488 1.00 83.25 124 ARG A N 1
ATOM 989 C CA . ARG A 1 124 ? 15.259 -14.819 -5.617 1.00 83.25 124 ARG A CA 1
ATOM 990 C C . ARG A 1 124 ? 14.941 -14.602 -4.141 1.00 83.25 124 ARG A C 1
ATOM 992 O O . ARG A 1 124 ? 14.568 -15.551 -3.462 1.00 83.25 124 ARG A O 1
ATOM 999 N N . SER A 1 125 ? 15.063 -13.366 -3.659 1.00 84.62 125 SER A N 1
ATOM 1000 C CA . SER A 1 125 ? 14.782 -13.001 -2.267 1.00 84.62 125 SER A CA 1
ATOM 1001 C C . SER A 1 125 ? 13.937 -11.734 -2.226 1.00 84.62 125 SER A C 1
ATOM 1003 O O . SER A 1 125 ? 14.441 -10.644 -2.488 1.00 84.62 125 SER A O 1
ATOM 1005 N N . LEU A 1 126 ? 12.654 -11.878 -1.892 1.00 91.00 126 LEU A N 1
ATOM 1006 C CA . LEU A 1 126 ? 11.723 -10.765 -1.715 1.00 91.00 126 LEU A CA 1
ATOM 1007 C C . LEU A 1 126 ? 11.528 -10.517 -0.215 1.00 91.00 126 LEU A C 1
ATOM 1009 O O . LEU A 1 126 ? 10.896 -11.312 0.473 1.00 91.00 126 LEU A O 1
ATOM 1013 N N . THR A 1 127 ? 12.111 -9.432 0.296 1.00 90.12 127 THR A N 1
ATOM 1014 C CA . THR A 1 127 ? 12.061 -9.054 1.725 1.00 90.12 127 THR A CA 1
ATOM 1015 C C . THR A 1 127 ? 11.434 -7.680 1.977 1.00 90.12 127 THR A C 1
ATOM 1017 O O . THR A 1 127 ? 11.178 -7.322 3.127 1.00 90.12 127 THR A O 1
ATOM 1020 N N . GLY A 1 128 ? 11.179 -6.898 0.924 1.00 89.69 128 GLY A N 1
ATOM 1021 C CA . GLY A 1 128 ? 10.525 -5.595 1.032 1.00 89.69 128 GLY A CA 1
ATOM 1022 C C . GLY A 1 128 ? 9.042 -5.717 1.390 1.00 89.69 128 GLY A C 1
ATOM 1023 O O . GLY A 1 128 ? 8.361 -6.633 0.939 1.00 89.69 128 GLY A O 1
ATOM 1024 N N . THR A 1 129 ? 8.521 -4.763 2.167 1.00 95.62 129 THR A N 1
ATOM 1025 C CA . THR A 1 129 ? 7.067 -4.560 2.292 1.00 95.62 129 THR A CA 1
ATOM 1026 C C . THR A 1 129 ? 6.587 -3.790 1.054 1.00 95.62 129 THR A C 1
ATOM 1028 O O . THR A 1 129 ? 7.107 -2.694 0.834 1.00 95.62 129 THR A O 1
ATOM 1031 N N . PRO A 1 130 ? 5.643 -4.312 0.247 1.00 96.69 130 PRO A N 1
ATOM 1032 C CA . PRO A 1 130 ? 5.064 -3.553 -0.857 1.00 96.69 130 PRO A CA 1
ATOM 1033 C C . PRO A 1 130 ? 4.337 -2.305 -0.352 1.00 96.69 130 PRO A C 1
ATOM 1035 O O . PRO A 1 130 ? 3.680 -2.343 0.688 1.00 96.69 130 PRO A O 1
ATOM 1038 N N . LEU A 1 131 ? 4.424 -1.215 -1.109 1.00 97.69 131 LEU A N 1
ATOM 1039 C CA . LEU A 1 131 ? 3.608 -0.020 -0.901 1.00 97.69 131 LEU A CA 1
ATOM 1040 C C . LEU A 1 131 ? 2.439 -0.047 -1.882 1.00 97.69 131 LEU A C 1
ATOM 1042 O O . LEU A 1 131 ? 2.610 -0.483 -3.018 1.00 97.69 131 LEU A O 1
ATOM 1046 N N . VAL A 1 132 ? 1.263 0.425 -1.473 1.00 97.88 132 VAL A N 1
ATOM 1047 C CA . VAL A 1 132 ? 0.084 0.513 -2.347 1.00 97.88 132 VAL A CA 1
ATOM 1048 C C . VAL A 1 132 ? -0.525 1.901 -2.227 1.00 97.88 132 VAL A C 1
ATOM 1050 O O . VAL A 1 132 ? -0.929 2.303 -1.136 1.00 97.88 132 VAL A O 1
ATOM 1053 N N . VAL A 1 133 ? -0.589 2.632 -3.339 1.00 97.12 133 VAL A N 1
ATOM 1054 C CA . VAL A 1 133 ? -1.191 3.971 -3.409 1.00 97.12 133 VAL A CA 1
ATOM 1055 C C . VAL A 1 133 ? -2.026 4.065 -4.681 1.00 97.12 133 VAL A C 1
ATOM 1057 O O . VAL A 1 133 ? -1.540 3.734 -5.761 1.00 97.12 133 VAL A O 1
ATOM 1060 N N . ASP A 1 134 ? -3.289 4.476 -4.550 1.00 96.12 134 ASP A N 1
ATOM 1061 C CA . ASP A 1 134 ? -4.244 4.664 -5.657 1.00 96.12 134 ASP A CA 1
ATOM 1062 C C . ASP A 1 134 ? -4.364 3.443 -6.591 1.00 96.12 134 ASP A C 1
ATOM 1064 O O . ASP A 1 134 ? -4.460 3.560 -7.811 1.00 96.12 134 ASP A O 1
ATOM 1068 N N . GLY A 1 135 ? -4.320 2.238 -6.015 1.00 97.06 135 GLY A N 1
ATOM 1069 C CA . GLY A 1 135 ? -4.403 0.981 -6.765 1.00 97.06 135 GLY A CA 1
ATOM 1070 C C . GLY A 1 135 ? -3.114 0.555 -7.479 1.00 97.06 135 GLY A C 1
ATOM 1071 O O . GLY A 1 135 ? -3.109 -0.503 -8.106 1.00 97.06 135 GLY A O 1
ATOM 1072 N N . VAL A 1 136 ? -2.012 1.301 -7.356 1.00 98.38 136 VAL A N 1
ATOM 1073 C CA . VAL A 1 136 ? -0.688 0.873 -7.831 1.00 98.38 136 VAL A CA 1
ATOM 1074 C C . VAL A 1 136 ? 0.115 0.287 -6.673 1.00 98.38 136 VAL A C 1
ATOM 1076 O O . VAL A 1 136 ? 0.313 0.940 -5.648 1.00 98.38 136 VAL A O 1
ATOM 1079 N N . MET A 1 137 ? 0.590 -0.945 -6.847 1.00 98.50 137 MET A N 1
ATOM 1080 C CA . MET A 1 137 ? 1.518 -1.620 -5.947 1.00 98.50 137 MET A CA 1
ATOM 1081 C C . MET A 1 137 ? 2.960 -1.393 -6.407 1.00 98.50 137 MET A C 1
ATOM 1083 O O . MET A 1 137 ? 3.300 -1.651 -7.560 1.00 98.50 137 MET A O 1
ATOM 1087 N N . TYR A 1 138 ? 3.820 -0.974 -5.486 1.00 98.00 138 TYR A N 1
ATOM 1088 C CA . TYR A 1 138 ? 5.251 -0.782 -5.690 1.00 98.00 138 TYR A CA 1
ATOM 1089 C C . TYR A 1 138 ? 6.026 -1.748 -4.798 1.00 98.00 138 TYR A C 1
ATOM 1091 O O . TYR A 1 138 ? 5.778 -1.814 -3.593 1.00 98.00 138 TYR A O 1
ATOM 1099 N N . PHE A 1 139 ? 6.988 -2.477 -5.359 1.00 96.88 139 PHE A N 1
ATOM 1100 C CA . PHE A 1 139 ? 7.882 -3.331 -4.573 1.00 96.88 139 PHE A CA 1
ATOM 1101 C C . PHE A 1 139 ? 9.278 -3.416 -5.186 1.00 96.88 139 PHE A C 1
ATOM 1103 O O . PHE A 1 139 ? 9.480 -3.162 -6.374 1.00 96.88 139 PHE A O 1
ATOM 1110 N N . THR A 1 140 ? 10.248 -3.798 -4.360 1.00 94.69 140 THR A N 1
ATOM 1111 C CA . THR A 1 140 ? 11.653 -3.928 -4.755 1.00 94.69 140 THR A CA 1
ATOM 1112 C C . THR A 1 140 ? 12.037 -5.398 -4.837 1.00 94.69 140 THR A C 1
ATOM 1114 O O . THR A 1 140 ? 11.894 -6.139 -3.865 1.00 94.69 140 THR A O 1
ATOM 1117 N N . GLY A 1 141 ? 12.521 -5.810 -6.008 1.00 92.88 141 GLY A N 1
ATOM 1118 C CA . GLY A 1 141 ? 13.073 -7.138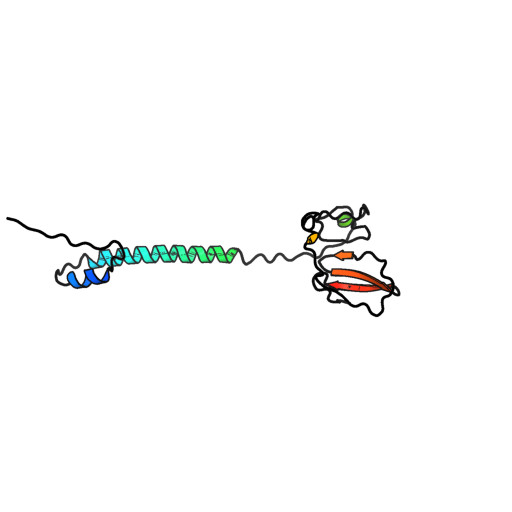 -6.247 1.00 92.88 141 GLY A CA 1
ATOM 1119 C C . GLY A 1 141 ? 14.578 -7.232 -5.980 1.00 92.88 141 GLY A C 1
ATOM 1120 O O . GLY A 1 141 ? 15.198 -6.392 -5.324 1.00 92.88 141 GLY A O 1
ATOM 1121 N N . SER A 1 142 ? 15.182 -8.269 -6.547 1.00 93.19 142 SER A N 1
ATOM 1122 C CA . SER A 1 142 ? 16.619 -8.534 -6.493 1.00 93.19 142 SER A CA 1
ATOM 1123 C C . SER A 1 142 ? 17.408 -7.433 -7.210 1.00 93.19 142 SER A C 1
ATOM 1125 O O . SER A 1 142 ? 16.928 -6.819 -8.164 1.00 93.19 142 SER A O 1
ATOM 1127 N N . TYR A 1 143 ? 18.630 -7.169 -6.738 1.00 91.44 143 TYR A N 1
ATOM 1128 C CA . TYR A 1 143 ? 19.494 -6.084 -7.236 1.00 91.44 143 TYR A CA 1
ATOM 1129 C C . TYR A 1 143 ? 18.841 -4.689 -7.194 1.00 91.44 143 TYR A C 1
ATOM 1131 O O . TYR A 1 143 ? 19.130 -3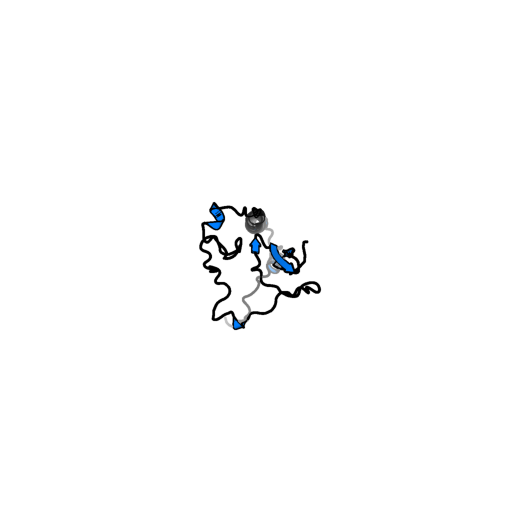.839 -8.032 1.00 91.44 143 TYR A O 1
ATOM 1139 N N . SER A 1 144 ? 17.943 -4.461 -6.229 1.00 91.69 144 SER A N 1
ATOM 1140 C CA . SER A 1 144 ? 17.201 -3.205 -6.057 1.00 91.69 144 SER A CA 1
ATOM 1141 C C . SER A 1 144 ? 16.332 -2.806 -7.261 1.00 91.69 144 SER A C 1
ATOM 1143 O O . SER A 1 144 ? 16.000 -1.632 -7.419 1.00 91.69 144 SER A O 1
ATOM 1145 N N . LYS A 1 145 ? 15.931 -3.769 -8.106 1.00 93.00 145 LYS A N 1
ATOM 1146 C CA . LYS A 1 145 ? 14.995 -3.543 -9.219 1.00 93.00 145 LYS A CA 1
ATOM 1147 C C . LYS A 1 145 ? 13.584 -3.269 -8.677 1.00 93.00 145 LYS A C 1
ATOM 1149 O O . LYS A 1 145 ? 12.839 -4.210 -8.389 1.00 93.00 145 LYS A O 1
ATOM 1154 N N . THR A 1 146 ? 13.225 -1.996 -8.529 1.00 95.12 146 THR A N 1
ATOM 1155 C CA . THR A 1 146 ? 11.852 -1.561 -8.221 1.00 95.12 146 THR A CA 1
ATOM 1156 C C . THR A 1 146 ? 10.921 -1.853 -9.396 1.00 95.12 146 THR A C 1
ATOM 1158 O O . THR A 1 146 ? 11.314 -1.657 -10.543 1.00 95.12 146 THR A O 1
ATOM 1161 N N . LYS A 1 147 ? 9.697 -2.295 -9.100 1.00 96.38 147 LYS A N 1
ATOM 1162 C CA . LYS A 1 147 ? 8.615 -2.535 -10.064 1.00 96.38 147 LYS A CA 1
ATOM 1163 C C . LYS A 1 147 ? 7.345 -1.815 -9.610 1.00 96.38 147 LYS A C 1
ATOM 1165 O O . LYS A 1 147 ? 7.113 -1.697 -8.402 1.00 96.38 147 LYS A O 1
ATOM 1170 N N . ALA A 1 148 ? 6.513 -1.394 -10.557 1.00 98.31 148 ALA A N 1
ATOM 1171 C CA . ALA A 1 148 ? 5.149 -0.930 -10.317 1.00 98.31 148 ALA A CA 1
ATOM 1172 C C . ALA A 1 148 ? 4.140 -1.841 -11.023 1.00 98.31 148 ALA A C 1
ATOM 1174 O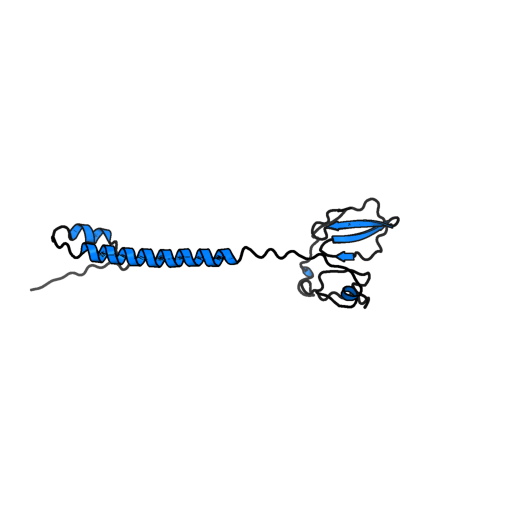 O . ALA A 1 148 ? 4.316 -2.212 -12.183 1.00 98.31 148 ALA A O 1
ATOM 1175 N N . VAL A 1 149 ? 3.064 -2.193 -10.327 1.00 98.25 149 VAL A N 1
ATOM 1176 C CA . VAL A 1 149 ? 2.075 -3.189 -10.754 1.00 98.25 149 VAL A CA 1
ATOM 1177 C C . VAL A 1 149 ? 0.672 -2.673 -10.448 1.00 98.25 149 VAL A C 1
ATOM 1179 O O . VAL A 1 149 ? 0.438 -2.096 -9.390 1.00 98.25 149 VAL A O 1
ATOM 1182 N N . ASP A 1 150 ? -0.279 -2.892 -11.351 1.00 98.38 150 ASP A N 1
ATOM 1183 C CA . ASP A 1 150 ? -1.697 -2.669 -11.068 1.00 98.38 150 ASP A CA 1
ATOM 1184 C C . ASP A 1 150 ? -2.164 -3.678 -10.003 1.00 98.38 150 ASP A C 1
ATOM 1186 O O . ASP A 1 150 ? -2.191 -4.886 -10.243 1.00 98.38 150 ASP A O 1
ATOM 1190 N N . ALA A 1 151 ? -2.513 -3.195 -8.808 1.00 97.88 151 ALA A N 1
ATOM 1191 C CA . ALA A 1 151 ? -2.769 -4.043 -7.641 1.00 97.88 151 ALA A CA 1
ATOM 1192 C C . ALA A 1 151 ? -4.037 -4.906 -7.775 1.00 97.88 151 ALA A C 1
ATOM 1194 O O . ALA A 1 151 ? -4.214 -5.865 -7.023 1.00 97.88 151 ALA A O 1
ATOM 1195 N N . LYS A 1 152 ? -4.926 -4.576 -8.722 1.00 97.19 152 LYS A N 1
ATOM 1196 C CA . LYS A 1 152 ? -6.176 -5.302 -8.968 1.00 97.19 152 LYS A CA 1
ATOM 1197 C C . LYS A 1 152 ? -5.988 -6.477 -9.929 1.00 97.19 152 LYS A C 1
ATOM 1199 O O . LYS A 1 152 ? -6.621 -7.509 -9.744 1.00 97.19 152 LYS A O 1
ATOM 1204 N N . SER A 1 153 ? -5.159 -6.310 -10.956 1.00 97.94 153 SER A N 1
ATOM 1205 C CA . SER A 1 153 ? -4.968 -7.286 -12.039 1.00 97.94 153 SER A CA 1
ATOM 1206 C C . SER A 1 153 ? -3.629 -8.020 -12.001 1.00 97.94 153 SER A C 1
ATOM 1208 O O . SER A 1 153 ? -3.455 -8.985 -12.741 1.00 97.94 153 SER A O 1
ATOM 1210 N N . GLY A 1 154 ? -2.664 -7.553 -11.204 1.00 97.75 154 GLY A N 1
ATOM 1211 C CA . GLY A 1 154 ? -1.299 -8.076 -11.221 1.00 97.75 154 GLY A CA 1
ATOM 1212 C C . GLY A 1 154 ? -0.521 -7.713 -12.490 1.00 97.75 154 GLY A C 1
ATOM 1213 O O . GLY A 1 154 ? 0.514 -8.313 -12.768 1.00 97.75 154 GLY A O 1
ATOM 1214 N N . LYS A 1 155 ? -0.991 -6.752 -13.298 1.00 97.88 155 LYS A N 1
ATOM 1215 C CA . LYS A 1 155 ? -0.307 -6.350 -14.534 1.00 97.88 155 LYS A CA 1
ATOM 1216 C C . LYS A 1 155 ? 0.877 -5.425 -14.234 1.00 97.88 155 LYS A C 1
ATOM 1218 O O . LYS A 1 155 ? 0.696 -4.364 -13.642 1.00 97.88 155 LYS A O 1
ATOM 1223 N N . LEU A 1 156 ? 2.070 -5.788 -14.712 1.00 97.38 156 LEU A N 1
ATOM 1224 C CA . LEU A 1 156 ? 3.255 -4.923 -14.668 1.00 97.38 156 LEU A CA 1
ATOM 1225 C C . LEU A 1 156 ? 3.008 -3.604 -15.425 1.00 97.38 156 LEU A C 1
ATOM 1227 O O . LEU A 1 156 ? 2.509 -3.607 -16.554 1.00 97.38 156 LEU A O 1
ATOM 1231 N N . ILE A 1 157 ? 3.377 -2.490 -14.794 1.00 98.12 157 ILE A N 1
ATOM 1232 C CA . ILE A 1 157 ? 3.348 -1.135 -15.358 1.00 98.12 157 ILE A CA 1
ATOM 1233 C C . ILE A 1 157 ? 4.757 -0.751 -15.831 1.00 98.12 157 ILE A C 1
ATOM 1235 O O . ILE A 1 157 ? 4.908 -0.312 -16.971 1.00 98.12 157 ILE A O 1
ATOM 1239 N N . TRP A 1 158 ? 5.765 -0.942 -14.970 1.00 97.12 158 TRP A N 1
ATOM 1240 C CA . TRP A 1 158 ? 7.199 -0.794 -15.251 1.00 97.12 158 TRP A CA 1
ATOM 1241 C C . TRP A 1 158 ? 8.043 -1.587 -14.245 1.00 97.12 158 TRP A C 1
ATOM 1243 O O . TRP A 1 158 ? 7.542 -1.824 -13.121 1.00 97.12 158 TRP A O 1
#

pLDDT: mean 74.45, std 24.73, range [24.47, 98.5]

Foldseek 3Di:
DDDDDDDDDDPDDPPVVVVVVVCVVPPDPPPVVVVVVVVVVVVVVVVVVVVVVVVVVVVVPPDPPDDDFDDDDLVVQVDLPPQQWQADQLSHPVSVVDGPDDPDDPVCVVVDDDQDDDDDPPFDDFDGDWTAGPQWIWGAGPPRDIWIARNRYRHTPD

Secondary structure (DSSP, 8-state):
-----------S---THHHHHHHTTS--THHHHHHHHHHHHHHHHHHHHHHHHHHHHHGGG------PPPP-SHHHHTS-TTSS-B-BTTBSTT--------SS-TTTGGG---------TT-----SPPEEETTEEEEE-GGG-EEEEETTT--B--

Organism: NCBI:txid408172

InterPro domains:
  IPR002372 Pyrrolo-quinoline quinone repeat domain [PF01011] (86-158)
  IPR011047 Quinoprotein alcohol dehydrogenase-like superfamily [SSF50998] (80-158)

Sequence (158 aa):
MIINEIFYLNKRNFDISVLATRLSILNLPMLGDVLIYRERESVMKKRIGELSLFSLLSLFFGISVAESKTEVNDTTLSTVGDGRNWAAFGRNYSEQRYSPLTQIDADSVKRLGVEWVMDLPDDRSLTGTPLVVDGVMYFTGSYSKTKAVDAKSGKLIW